Protein AF-A0A7W8E6P4-F1 (afdb_monomer_lite)

Organism: NCBI:txid474949

Structure (mmCIF, N/CA/C/O backbone):
data_AF-A0A7W8E6P4-F1
#
_entry.id   AF-A0A7W8E6P4-F1
#
loop_
_atom_site.group_PDB
_atom_site.id
_atom_site.type_symbol
_atom_site.label_atom_id
_atom_site.label_alt_id
_atom_site.label_comp_id
_atom_site.label_asym_id
_atom_site.label_entity_id
_atom_site.label_seq_id
_atom_site.pdbx_PDB_ins_code
_atom_site.Cartn_x
_atom_site.Cartn_y
_atom_site.Cartn_z
_atom_site.occupancy
_atom_site.B_iso_or_equiv
_atom_site.auth_seq_id
_atom_site.auth_comp_id
_atom_site.auth_asym_id
_atom_site.auth_atom_id
_atom_site.pdbx_PDB_model_num
ATOM 1 N N . MET A 1 1 ? -47.957 27.175 15.021 1.00 49.12 1 MET A N 1
ATOM 2 C CA . MET A 1 1 ? -47.764 25.938 15.808 1.00 49.12 1 MET A CA 1
ATOM 3 C C . MET A 1 1 ? -47.098 24.912 14.896 1.00 49.12 1 MET A C 1
ATOM 5 O O . MET A 1 1 ? -47.747 24.508 13.940 1.00 49.12 1 MET A O 1
ATOM 9 N N . PRO A 1 2 ? -45.803 24.593 15.074 1.00 47.12 2 PRO A N 1
ATOM 10 C CA . PRO A 1 2 ? -45.093 23.654 14.205 1.00 47.12 2 PRO A CA 1
ATOM 11 C C . PRO A 1 2 ? -45.354 22.196 14.622 1.00 47.12 2 PRO A C 1
ATOM 13 O O . PRO A 1 2 ? -45.524 21.900 15.803 1.00 47.12 2 PRO A O 1
ATOM 16 N N . ILE A 1 3 ? -45.417 21.304 13.632 1.00 60.56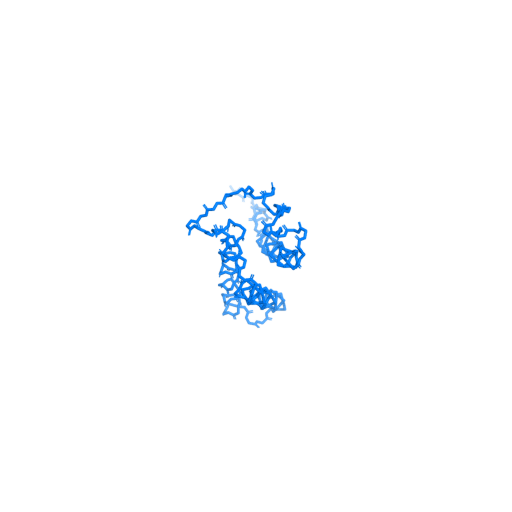 3 ILE A N 1
ATOM 17 C CA . ILE A 1 3 ? -45.783 19.888 13.772 1.00 60.56 3 ILE A CA 1
ATOM 18 C C . ILE A 1 3 ? -44.591 19.101 14.357 1.00 60.56 3 ILE A C 1
ATOM 20 O O . ILE A 1 3 ? -43.498 19.148 13.786 1.00 60.56 3 ILE A O 1
ATOM 24 N N . PRO A 1 4 ? -44.763 18.355 15.463 1.00 51.75 4 PRO A N 1
ATOM 25 C CA . PRO A 1 4 ? -43.708 17.533 16.041 1.00 51.75 4 PRO A CA 1
ATOM 26 C C . PRO A 1 4 ? -43.586 16.226 15.245 1.00 51.75 4 PRO A C 1
ATOM 28 O O . PRO A 1 4 ? -44.339 15.284 15.465 1.00 51.75 4 PRO A O 1
ATOM 31 N N . GLY A 1 5 ? -42.661 16.168 14.286 1.00 56.88 5 GLY A N 1
ATOM 32 C CA . GLY A 1 5 ? -42.442 14.927 13.526 1.00 56.88 5 GLY A CA 1
ATOM 33 C C . GLY A 1 5 ? -41.340 14.932 12.468 1.00 56.88 5 GLY A C 1
ATOM 34 O O . GLY A 1 5 ? -41.164 13.928 11.789 1.00 56.88 5 GLY A O 1
ATOM 35 N N . GLN A 1 6 ? -40.582 16.020 12.309 1.00 49.50 6 GLN A N 1
ATOM 36 C CA . GLN A 1 6 ? -39.695 16.207 11.152 1.00 49.50 6 GLN A CA 1
ATOM 37 C C . GLN A 1 6 ? -38.193 16.040 11.464 1.00 49.50 6 GL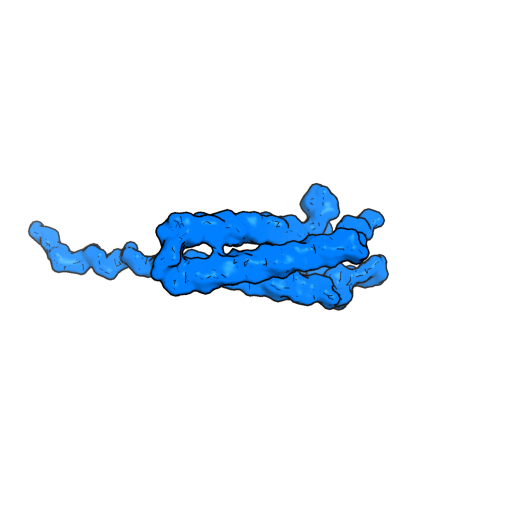N A C 1
ATOM 39 O O . GLN A 1 6 ? -37.354 16.615 10.780 1.00 49.50 6 GLN A O 1
ATOM 44 N N . TRP A 1 7 ? -37.842 15.256 12.490 1.00 51.28 7 TRP A N 1
ATOM 45 C CA . TRP A 1 7 ? -36.444 15.032 12.908 1.00 51.28 7 TRP A CA 1
ATOM 46 C C . TRP A 1 7 ? -35.871 13.657 12.524 1.00 51.28 7 TRP A C 1
ATOM 48 O O . TRP A 1 7 ? -34.762 13.330 12.932 1.00 51.28 7 TRP A O 1
ATOM 58 N N . SER A 1 8 ? -36.592 12.829 11.763 1.00 52.78 8 SER A N 1
ATOM 59 C CA . SER A 1 8 ? -36.205 11.428 11.513 1.00 52.78 8 SER A CA 1
ATOM 60 C C . SER A 1 8 ? -35.571 11.149 10.148 1.00 52.78 8 SER A C 1
ATOM 62 O O . SER A 1 8 ? -35.298 9.994 9.833 1.00 52.78 8 SER A O 1
ATOM 64 N N . ILE A 1 9 ? -35.309 12.164 9.324 1.00 52.97 9 ILE A N 1
ATOM 65 C CA . ILE A 1 9 ? -34.772 11.960 7.974 1.00 52.97 9 ILE A CA 1
ATOM 66 C C . ILE A 1 9 ? -33.425 12.682 7.889 1.00 52.97 9 ILE A C 1
ATOM 68 O O . ILE A 1 9 ? -33.390 13.900 8.002 1.00 52.97 9 ILE A O 1
ATOM 72 N N . LEU A 1 10 ? -32.347 11.915 7.671 1.00 50.28 10 LEU A N 1
ATOM 73 C CA . LEU A 1 10 ? -30.944 12.331 7.439 1.00 50.28 10 LEU A CA 1
ATOM 74 C C . LEU A 1 10 ? -29.981 12.349 8.643 1.00 50.28 10 LEU A C 1
ATOM 76 O O . LEU A 1 10 ? -29.114 13.216 8.724 1.00 50.28 10 LEU A O 1
ATOM 80 N N . GLN A 1 11 ? -30.026 11.347 9.528 1.00 47.16 11 GLN A N 1
ATOM 81 C CA . GLN A 1 11 ? -28.852 11.020 10.367 1.00 47.16 11 GLN A CA 1
ATOM 82 C C . GLN A 1 11 ? -28.179 9.676 10.061 1.00 47.16 11 GLN A C 1
ATOM 84 O O . GLN A 1 11 ? -27.110 9.395 10.604 1.00 47.16 11 GLN A O 1
ATOM 89 N N . ASP A 1 12 ? -28.689 8.896 9.112 1.00 44.19 12 ASP A N 1
ATOM 90 C CA . ASP A 1 12 ? -28.072 7.624 8.747 1.00 44.19 12 ASP A CA 1
ATOM 91 C C . ASP A 1 12 ? -27.290 7.726 7.442 1.00 44.19 12 ASP A C 1
ATOM 93 O O . ASP A 1 12 ? -27.836 7.506 6.373 1.00 44.19 12 ASP A O 1
ATOM 97 N N . THR A 1 13 ? -25.984 7.989 7.539 1.00 45.00 13 THR A N 1
ATOM 98 C CA . THR A 1 13 ? -25.003 7.180 6.784 1.00 45.00 13 THR A CA 1
ATOM 99 C C . THR A 1 13 ? -23.591 7.268 7.391 1.00 45.00 13 THR A C 1
ATOM 101 O O . THR A 1 13 ? -22.650 7.744 6.754 1.00 45.00 13 THR A O 1
ATOM 104 N N . PRO A 1 14 ? -23.352 6.759 8.613 1.00 49.22 14 PRO A N 1
ATOM 105 C CA . PRO A 1 14 ? -21.989 6.432 9.040 1.00 49.22 14 PRO A CA 1
ATOM 106 C C . PRO A 1 14 ? -21.421 5.194 8.312 1.00 49.22 14 PRO A C 1
ATOM 108 O O . PRO A 1 14 ? -20.223 4.938 8.378 1.00 49.22 14 PRO A O 1
ATOM 111 N N . THR A 1 15 ? -22.245 4.428 7.590 1.00 50.47 15 THR A N 1
ATOM 112 C CA . THR A 1 15 ? -21.877 3.162 6.925 1.00 50.47 15 THR A CA 1
ATOM 113 C C . THR A 1 15 ? -21.107 3.325 5.612 1.00 50.47 15 THR A C 1
ATOM 115 O O . THR A 1 15 ? -20.365 2.421 5.225 1.00 50.47 15 THR A O 1
ATOM 118 N N . GLN A 1 16 ? -21.215 4.470 4.932 1.00 49.47 16 GLN A N 1
ATOM 119 C CA . GLN A 1 16 ? -20.629 4.641 3.597 1.00 49.47 16 GLN A CA 1
ATOM 120 C C . GLN A 1 16 ? -19.092 4.765 3.630 1.00 49.47 16 GLN A C 1
ATOM 122 O O . GLN A 1 16 ? -18.407 4.243 2.751 1.00 49.47 16 GLN A O 1
ATOM 127 N N . LYS A 1 17 ? -18.531 5.370 4.689 1.00 54.12 17 LYS A N 1
ATOM 128 C CA . LYS A 1 17 ? -17.076 5.574 4.836 1.00 54.12 17 LYS A CA 1
ATOM 129 C C . LYS A 1 17 ? -16.302 4.266 5.047 1.00 54.12 17 LYS A C 1
ATOM 131 O O . LYS A 1 17 ? -15.184 4.131 4.560 1.00 54.12 17 LYS A O 1
ATOM 136 N N . PHE A 1 18 ? -16.907 3.287 5.723 1.00 60.06 18 PHE A N 1
ATOM 137 C CA . PHE A 1 18 ? -16.249 2.013 6.040 1.00 60.06 18 PHE A CA 1
ATOM 138 C C . PHE A 1 18 ? -16.131 1.077 4.834 1.00 60.06 18 PHE A C 1
ATOM 140 O O . PHE A 1 18 ? -15.161 0.330 4.725 1.00 60.06 18 PHE A O 1
ATOM 147 N N . THR A 1 19 ? -17.087 1.128 3.906 1.00 69.69 19 THR A N 1
ATOM 148 C CA . THR A 1 19 ? -17.061 0.268 2.714 1.00 69.69 19 THR A CA 1
ATOM 149 C C . THR A 1 19 ? -15.962 0.705 1.748 1.00 69.69 19 THR A C 1
ATOM 151 O O . THR A 1 19 ? -15.188 -0.131 1.292 1.00 69.69 19 THR A O 1
ATOM 154 N N . GLY A 1 20 ? -15.815 2.016 1.516 1.00 74.88 20 GLY A N 1
ATOM 155 C CA . GLY A 1 20 ? -14.744 2.549 0.666 1.00 74.88 20 GLY A CA 1
ATOM 156 C C . GLY A 1 20 ? -13.347 2.193 1.182 1.00 74.88 20 GLY A C 1
ATOM 157 O O . GLY A 1 20 ? -12.492 1.771 0.410 1.00 74.88 20 GLY A O 1
ATOM 158 N N . PHE A 1 21 ? -13.143 2.263 2.498 1.00 77.00 21 PHE A N 1
ATOM 159 C CA . PHE A 1 21 ? -11.884 1.888 3.139 1.00 77.00 21 PHE A CA 1
ATOM 160 C C . PHE A 1 21 ? -11.485 0.430 2.869 1.00 77.00 21 PHE A C 1
ATOM 162 O O . PHE A 1 21 ? -10.365 0.145 2.450 1.00 77.00 21 PHE A O 1
ATOM 169 N N . ARG A 1 22 ? -12.432 -0.497 3.046 1.00 80.75 22 ARG A N 1
ATOM 170 C CA . ARG A 1 22 ? -12.209 -1.927 2.798 1.00 80.75 22 ARG A CA 1
ATOM 171 C C . ARG A 1 22 ? -11.950 -2.222 1.325 1.00 80.75 22 ARG A C 1
ATOM 173 O O . ARG A 1 22 ? -11.114 -3.069 1.026 1.00 80.75 22 ARG A O 1
ATOM 180 N N . CYS A 1 23 ? -12.614 -1.506 0.418 1.00 83.69 23 CYS A N 1
ATOM 181 C CA . CYS A 1 23 ? -12.352 -1.620 -1.015 1.00 83.69 23 CYS A CA 1
ATOM 182 C C . CYS A 1 23 ? -10.926 -1.184 -1.371 1.00 83.69 23 CYS A C 1
ATOM 184 O O . CYS A 1 23 ? -10.272 -1.880 -2.140 1.00 83.69 23 CYS A O 1
ATOM 186 N N . ILE A 1 24 ? -10.423 -0.084 -0.794 1.00 84.38 24 ILE A N 1
ATOM 187 C CA . ILE A 1 24 ? -9.044 0.378 -1.033 1.00 84.38 24 ILE A CA 1
ATOM 188 C C . ILE A 1 24 ? -8.040 -0.659 -0.517 1.00 84.38 24 ILE A C 1
ATOM 190 O O . ILE A 1 24 ? -7.131 -1.030 -1.254 1.00 84.38 24 ILE A O 1
ATOM 194 N N . ILE A 1 25 ? -8.239 -1.190 0.697 1.00 84.81 25 ILE A N 1
ATOM 195 C CA . ILE A 1 25 ? -7.388 -2.262 1.243 1.00 84.81 25 ILE A CA 1
ATOM 196 C C . ILE A 1 25 ? -7.407 -3.491 0.331 1.00 84.81 25 ILE A C 1
ATOM 198 O O . ILE A 1 25 ? -6.354 -4.002 -0.040 1.00 84.81 25 ILE A O 1
ATOM 202 N N . GLY A 1 26 ? -8.594 -3.958 -0.060 1.00 86.38 26 GLY A N 1
ATOM 203 C CA . GLY A 1 26 ? -8.734 -5.111 -0.947 1.00 86.38 26 GLY A CA 1
ATOM 204 C C . GLY A 1 26 ? -8.048 -4.890 -2.294 1.00 86.38 26 GLY A C 1
ATOM 205 O O . GLY A 1 26 ? -7.326 -5.762 -2.769 1.00 86.38 26 GLY A O 1
ATOM 206 N N . PHE A 1 27 ? -8.204 -3.703 -2.879 1.00 87.00 27 PHE A N 1
ATOM 207 C CA . PHE A 1 27 ? -7.537 -3.332 -4.121 1.00 87.00 27 PHE A CA 1
ATOM 208 C C . PHE A 1 27 ? -6.010 -3.314 -3.971 1.00 87.00 27 PHE A C 1
ATOM 210 O O . PHE A 1 27 ? -5.316 -3.867 -4.823 1.00 87.00 27 PHE A O 1
ATOM 217 N N . ASN A 1 28 ? -5.480 -2.761 -2.875 1.00 87.06 28 ASN A N 1
ATOM 218 C CA . ASN A 1 28 ? -4.046 -2.782 -2.577 1.00 87.06 28 ASN A CA 1
ATOM 219 C C . ASN A 1 28 ? -3.520 -4.213 -2.435 1.00 87.06 28 ASN A C 1
ATOM 221 O O . ASN A 1 28 ? -2.508 -4.549 -3.044 1.00 87.06 28 ASN A O 1
ATOM 225 N N . LEU A 1 29 ? -4.228 -5.077 -1.702 1.00 86.69 29 LEU A N 1
ATOM 226 C CA . LEU A 1 29 ? -3.852 -6.483 -1.542 1.00 86.69 29 LEU A CA 1
ATOM 227 C C . LEU A 1 29 ? -3.838 -7.225 -2.879 1.00 86.69 29 LEU A C 1
ATOM 229 O O . LEU A 1 29 ? -2.888 -7.951 -3.162 1.00 86.69 29 LEU A O 1
ATOM 233 N N . VAL A 1 30 ? -4.850 -7.014 -3.723 1.00 87.75 30 VAL A N 1
ATOM 234 C CA . VAL A 1 30 ? -4.895 -7.599 -5.068 1.00 87.75 30 VAL A CA 1
ATOM 235 C C . VAL A 1 30 ? -3.746 -7.073 -5.922 1.00 87.75 30 VAL A C 1
ATOM 237 O O . VAL A 1 30 ? -3.082 -7.870 -6.573 1.00 87.75 30 VAL A O 1
ATOM 240 N N . ARG A 1 31 ? -3.446 -5.768 -5.901 1.00 81.38 31 ARG A N 1
ATOM 241 C CA . ARG A 1 31 ? -2.291 -5.221 -6.634 1.00 81.38 31 ARG A CA 1
ATOM 242 C C . ARG A 1 31 ? -0.973 -5.805 -6.153 1.00 81.38 31 ARG A C 1
ATOM 244 O O . ARG A 1 31 ? -0.152 -6.171 -6.984 1.00 81.38 31 ARG A O 1
ATOM 251 N N . ILE A 1 32 ? -0.778 -5.912 -4.840 1.00 83.94 32 ILE A N 1
ATOM 252 C CA . ILE A 1 32 ? 0.423 -6.521 -4.267 1.00 83.94 32 ILE A CA 1
ATOM 253 C C . ILE A 1 32 ? 0.511 -7.976 -4.716 1.00 83.94 32 ILE A C 1
ATOM 255 O O . ILE A 1 32 ? 1.549 -8.369 -5.232 1.00 83.94 32 ILE A O 1
ATOM 259 N N . ALA A 1 33 ? -0.565 -8.758 -4.616 1.00 84.62 33 ALA A N 1
ATOM 260 C CA . ALA A 1 33 ? -0.590 -10.144 -5.083 1.00 84.62 33 ALA A CA 1
ATOM 261 C C . ALA A 1 33 ? -0.283 -10.255 -6.585 1.00 84.62 33 ALA A C 1
ATOM 263 O O . ALA A 1 33 ? 0.522 -11.087 -6.993 1.00 84.62 33 ALA A O 1
ATOM 264 N N . LEU A 1 34 ? -0.870 -9.378 -7.402 1.00 81.06 34 LEU A N 1
ATOM 265 C CA . LEU A 1 34 ? -0.620 -9.325 -8.838 1.00 81.06 34 LEU A CA 1
ATOM 266 C C . LEU A 1 34 ? 0.809 -8.894 -9.164 1.00 81.06 34 LEU A C 1
ATOM 268 O O . LEU A 1 34 ? 1.344 -9.384 -10.152 1.00 81.06 34 LEU A O 1
ATOM 272 N N . SER A 1 35 ? 1.453 -8.062 -8.338 1.00 75.50 35 SER A N 1
ATOM 273 C CA . SER A 1 35 ? 2.852 -7.679 -8.557 1.00 75.50 35 SER A CA 1
ATOM 274 C C . SER A 1 35 ? 3.755 -8.910 -8.650 1.00 75.50 35 SER A C 1
ATOM 276 O O . SER A 1 35 ? 4.616 -8.951 -9.519 1.00 75.50 35 SER A O 1
ATOM 278 N N . TRP A 1 36 ? 3.495 -9.967 -7.863 1.00 75.75 36 TRP A N 1
ATOM 279 C CA . TRP A 1 36 ? 4.255 -11.227 -7.897 1.00 75.75 36 TRP A CA 1
ATOM 280 C C . TRP A 1 36 ? 4.187 -11.965 -9.237 1.00 75.75 36 TRP A C 1
ATOM 282 O O . TRP A 1 36 ? 5.025 -12.825 -9.50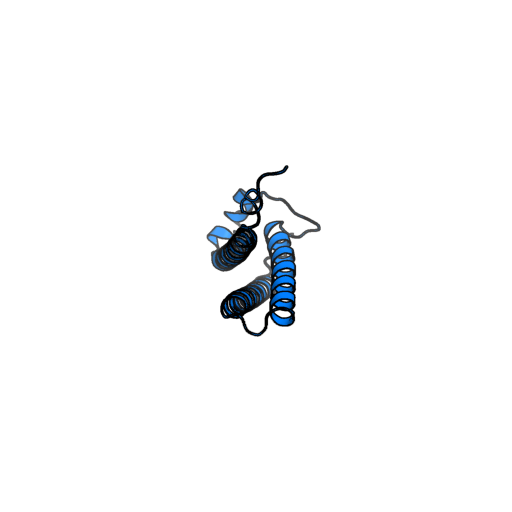6 1.00 75.75 36 TRP A O 1
ATOM 292 N N . SER A 1 37 ? 3.227 -11.623 -10.095 1.00 79.75 37 SER A N 1
ATOM 293 C CA . SER A 1 37 ? 3.123 -12.171 -11.439 1.00 79.75 37 SER A CA 1
ATOM 294 C C . SER A 1 37 ? 3.962 -11.365 -12.429 1.00 79.75 37 SER A C 1
ATOM 296 O O . SER A 1 37 ? 3.698 -10.189 -12.686 1.00 79.75 37 SER A O 1
ATOM 298 N N . ALA A 1 38 ? 4.911 -12.040 -13.084 1.00 68.56 38 ALA A N 1
ATOM 299 C CA . ALA A 1 38 ? 5.715 -11.465 -14.167 1.00 68.56 38 ALA A CA 1
ATOM 300 C C . ALA A 1 38 ? 4.866 -10.953 -15.348 1.00 68.56 38 ALA A C 1
ATOM 302 O O . ALA A 1 38 ? 5.296 -10.075 -16.089 1.00 68.56 38 ALA A O 1
ATOM 303 N N . TRP A 1 39 ? 3.651 -11.481 -15.527 1.00 73.69 39 TRP A N 1
ATOM 304 C CA . TRP A 1 39 ? 2.720 -11.010 -16.556 1.00 73.69 39 TRP A CA 1
ATOM 305 C C . TRP A 1 39 ? 2.123 -9.632 -16.227 1.00 73.69 39 TRP A C 1
ATOM 307 O O . TRP A 1 39 ? 1.832 -8.844 -17.125 1.00 73.69 39 TRP A O 1
ATOM 317 N N . PHE A 1 40 ? 1.939 -9.330 -14.941 1.00 72.56 40 PHE A N 1
ATOM 318 C CA . PHE A 1 40 ? 1.297 -8.094 -14.508 1.00 72.56 40 PHE A CA 1
ATOM 319 C C . PHE A 1 40 ? 2.289 -6.938 -14.388 1.00 72.56 40 PHE A C 1
ATOM 321 O O . PHE A 1 40 ? 2.009 -5.845 -14.873 1.00 72.56 40 PHE A O 1
ATOM 328 N N . GLU A 1 41 ? 3.443 -7.183 -13.768 1.00 66.38 41 GLU A N 1
ATOM 329 C CA . GLU A 1 41 ? 4.467 -6.158 -13.531 1.00 66.38 41 GLU A CA 1
ATOM 330 C C . GLU A 1 41 ? 5.352 -5.899 -14.756 1.00 66.38 41 GLU A C 1
ATOM 332 O O . GLU A 1 41 ? 5.974 -4.845 -14.860 1.00 66.38 41 GLU A O 1
ATOM 337 N N . GLY A 1 42 ? 5.363 -6.841 -15.702 1.00 62.91 42 GLY A N 1
ATOM 338 C CA . GLY A 1 42 ? 6.283 -6.812 -16.826 1.00 62.91 42 GLY A CA 1
ATOM 339 C C . GLY A 1 42 ? 7.684 -7.243 -16.410 1.00 62.91 42 GLY A C 1
ATOM 340 O O . GLY A 1 42 ? 7.980 -7.544 -15.253 1.00 62.91 42 GLY A O 1
ATOM 341 N N . ASN A 1 43 ? 8.563 -7.327 -17.389 1.00 64.62 43 ASN A N 1
ATOM 342 C CA . ASN A 1 43 ? 9.970 -7.647 -17.217 1.00 64.62 43 ASN A CA 1
ATOM 343 C C . ASN A 1 43 ? 10.801 -6.755 -18.147 1.00 64.62 43 ASN A C 1
ATOM 345 O O . ASN A 1 43 ? 10.255 -6.038 -18.981 1.00 64.62 43 ASN A O 1
ATOM 349 N N . ALA A 1 44 ? 12.131 -6.810 -18.035 1.00 58.56 44 ALA A N 1
ATOM 350 C CA . ALA A 1 44 ? 13.035 -5.963 -18.824 1.00 58.56 44 ALA A CA 1
ATOM 351 C C . ALA A 1 44 ? 12.814 -6.045 -20.352 1.00 58.56 44 ALA A C 1
ATOM 353 O O . ALA A 1 44 ? 13.217 -5.151 -21.086 1.00 58.56 44 ALA A O 1
ATOM 354 N N . THR A 1 45 ? 12.173 -7.111 -20.840 1.00 57.94 45 THR A N 1
ATOM 355 C CA . THR A 1 45 ? 11.898 -7.348 -22.263 1.00 57.94 45 THR A CA 1
ATOM 356 C C . THR A 1 45 ? 10.424 -7.222 -22.660 1.00 57.94 45 THR A C 1
ATOM 358 O O . THR A 1 45 ? 10.141 -7.185 -23.859 1.00 57.94 45 THR A O 1
ATOM 361 N N . ARG A 1 46 ? 9.471 -7.155 -21.716 1.00 63.94 46 ARG A N 1
ATOM 362 C CA . ARG A 1 46 ? 8.040 -6.971 -22.013 1.00 63.94 46 ARG A CA 1
ATOM 363 C C . ARG A 1 46 ? 7.354 -6.053 -21.009 1.00 63.94 46 ARG A C 1
ATOM 365 O O . ARG A 1 46 ? 7.416 -6.261 -19.802 1.00 63.94 46 ARG A O 1
ATOM 372 N N . VAL A 1 47 ? 6.612 -5.100 -21.562 1.00 66.94 47 VAL A N 1
ATOM 373 C CA . VAL A 1 47 ? 5.728 -4.182 -20.837 1.00 66.94 47 VAL A CA 1
ATOM 374 C C . VAL A 1 47 ? 4.635 -4.975 -20.112 1.00 66.94 47 VAL A C 1
ATOM 376 O O . VAL A 1 47 ? 4.038 -5.886 -20.694 1.00 66.94 47 VAL A O 1
ATOM 379 N N . GLY A 1 48 ? 4.408 -4.664 -18.836 1.00 71.56 48 GLY A N 1
ATOM 380 C CA . GLY A 1 48 ? 3.444 -5.371 -17.993 1.00 71.56 48 GLY A CA 1
ATOM 381 C C . GLY A 1 48 ? 2.009 -4.896 -18.201 1.00 71.56 48 GLY A C 1
ATOM 382 O O . GLY A 1 48 ? 1.761 -3.779 -18.655 1.00 71.56 48 GLY A O 1
ATOM 383 N N . ALA A 1 49 ? 1.027 -5.710 -17.802 1.00 73.69 49 ALA A N 1
ATOM 384 C CA . ALA A 1 49 ? -0.380 -5.291 -17.809 1.00 73.69 49 ALA A CA 1
ATOM 385 C C . ALA A 1 49 ? -0.634 -4.026 -16.957 1.00 73.69 49 ALA A C 1
ATOM 387 O O . ALA A 1 49 ? -1.541 -3.248 -17.259 1.00 73.69 49 ALA A O 1
ATOM 388 N N . VAL A 1 50 ? 0.175 -3.790 -15.916 1.00 71.06 50 VAL A N 1
ATOM 389 C CA . VAL A 1 50 ? 0.077 -2.587 -15.078 1.00 71.06 50 VAL A CA 1
ATOM 390 C C . VAL A 1 50 ? 0.437 -1.311 -15.841 1.00 71.06 50 VAL A C 1
ATOM 392 O O . VAL A 1 50 ? -0.233 -0.295 -15.656 1.00 71.06 50 VAL A O 1
ATOM 395 N N . ASP 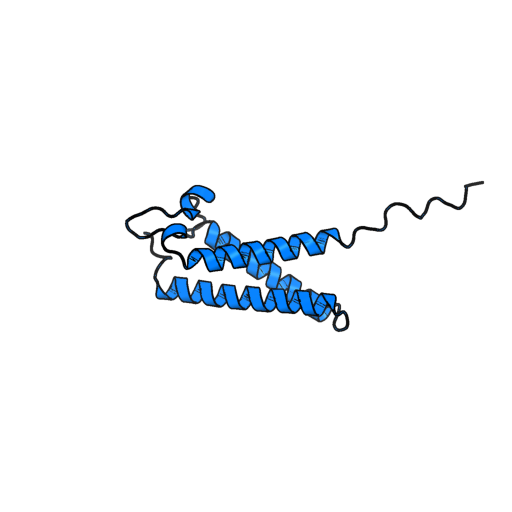A 1 51 ? 1.412 -1.376 -16.748 1.00 66.88 51 ASP A N 1
ATOM 396 C CA . ASP A 1 51 ? 1.828 -0.238 -17.574 1.00 66.88 51 ASP A CA 1
ATOM 397 C C . ASP A 1 51 ? 0.743 0.128 -18.596 1.00 66.88 51 ASP A C 1
ATOM 399 O O . ASP A 1 51 ? 0.572 1.295 -18.940 1.00 66.88 51 ASP A O 1
ATOM 403 N N . HIS A 1 52 ? -0.053 -0.850 -19.041 1.00 72.44 52 HIS A N 1
ATOM 404 C CA . HIS A 1 52 ? -1.224 -0.596 -19.883 1.00 72.44 52 HIS A CA 1
ATOM 405 C C . HIS A 1 52 ? -2.387 0.042 -19.109 1.00 72.44 52 HIS A C 1
ATOM 407 O O . HIS A 1 52 ? -3.135 0.833 -19.679 1.00 72.44 52 HIS A O 1
ATOM 413 N N . LEU A 1 53 ? -2.546 -0.285 -17.822 1.00 70.00 53 LEU A N 1
ATOM 414 C CA . LEU A 1 53 ? -3.640 0.215 -16.979 1.00 70.00 53 LEU A CA 1
ATOM 415 C C . LEU A 1 53 ? -3.371 1.606 -16.393 1.00 70.00 53 LEU A C 1
ATOM 417 O O . LEU A 1 53 ? -4.294 2.406 -16.277 1.00 70.00 53 LEU A O 1
ATOM 421 N N . PHE A 1 54 ? -2.129 1.886 -15.996 1.00 66.38 54 PHE A N 1
ATOM 422 C CA . PHE A 1 54 ? -1.739 3.157 -15.372 1.00 66.38 54 PHE A CA 1
ATOM 423 C C . PHE A 1 54 ? -0.998 4.090 -16.338 1.00 66.38 54 PHE A C 1
ATOM 425 O O . PHE A 1 54 ? -0.721 5.240 -15.992 1.00 66.38 54 PHE A O 1
ATOM 432 N N . GLY A 1 55 ? -0.714 3.618 -17.555 1.00 61.84 55 GLY A N 1
ATOM 433 C CA . GLY A 1 55 ? 0.171 4.287 -18.499 1.00 61.84 55 GLY A CA 1
ATOM 434 C C . GLY A 1 55 ? 1.625 4.263 -18.023 1.00 61.84 55 GLY A C 1
ATOM 435 O O . GLY A 1 55 ? 1.935 3.900 -16.888 1.00 61.84 55 GLY A O 1
ATOM 436 N N . SER A 1 56 ? 2.540 4.753 -18.859 1.00 65.31 56 SER A N 1
ATOM 437 C CA . SER A 1 56 ? 3.940 5.008 -18.488 1.00 65.31 56 SER A CA 1
ATOM 438 C C . SER A 1 56 ? 4.093 6.232 -17.565 1.00 65.31 56 SER A C 1
ATOM 440 O O . SER A 1 56 ? 5.066 6.982 -17.661 1.00 65.31 56 SER A O 1
ATOM 442 N N . PHE A 1 57 ? 3.104 6.490 -16.704 1.00 68.38 57 PHE A N 1
ATOM 443 C CA . PHE A 1 57 ? 3.059 7.661 -15.843 1.00 68.38 57 PHE A CA 1
ATOM 444 C C . PH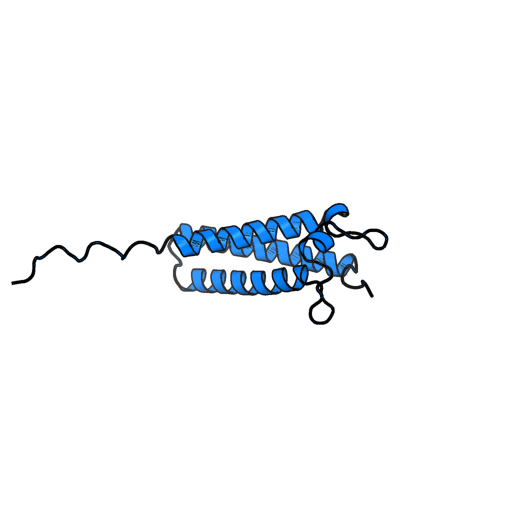E A 1 57 ? 4.048 7.478 -14.690 1.00 68.38 57 PHE A C 1
ATOM 446 O O . PHE A 1 57 ? 3.905 6.590 -13.843 1.00 68.38 57 PHE A O 1
ATOM 453 N N . ARG A 1 58 ? 5.080 8.323 -14.672 1.00 70.56 58 ARG A N 1
ATOM 454 C CA . ARG A 1 58 ? 6.128 8.327 -13.649 1.00 70.56 58 ARG A CA 1
ATOM 455 C C . ARG A 1 58 ? 6.089 9.647 -12.893 1.00 70.56 58 ARG A C 1
ATOM 457 O O . ARG A 1 58 ? 6.012 10.711 -13.502 1.00 70.56 58 ARG A O 1
ATOM 464 N N . LEU A 1 59 ? 6.156 9.580 -11.569 1.00 70.81 59 LEU A N 1
ATOM 465 C CA . LEU A 1 59 ? 6.132 10.739 -10.684 1.00 70.81 59 LEU A CA 1
ATOM 466 C C . LEU A 1 59 ? 7.419 10.717 -9.853 1.00 70.81 59 LEU A C 1
ATOM 468 O O . LEU A 1 59 ? 7.617 9.830 -9.027 1.00 70.81 59 LEU A O 1
ATOM 472 N N . GLY A 1 60 ? 8.342 11.640 -10.145 1.00 66.06 60 GLY A N 1
ATOM 473 C CA . GLY A 1 60 ? 9.654 11.694 -9.485 1.00 66.06 60 GLY A CA 1
ATOM 474 C C . GLY A 1 60 ? 10.553 10.474 -9.740 1.00 66.06 60 GLY A C 1
ATOM 475 O O . GLY A 1 60 ? 11.342 10.120 -8.875 1.00 66.06 60 GLY A O 1
ATOM 476 N N . GLY A 1 61 ? 10.405 9.801 -10.889 1.00 69.75 61 GLY A N 1
ATOM 477 C CA . GLY A 1 61 ? 11.161 8.587 -11.242 1.00 69.75 61 GLY A CA 1
ATOM 478 C C . GLY A 1 61 ? 10.493 7.274 -10.820 1.00 69.75 61 GLY A C 1
ATOM 479 O O . GLY A 1 61 ? 10.809 6.228 -11.375 1.00 69.75 61 GLY A O 1
ATOM 480 N N . PHE A 1 62 ? 9.499 7.326 -9.932 1.00 68.38 62 PHE A N 1
ATOM 481 C CA . PHE A 1 62 ? 8.732 6.158 -9.500 1.00 68.38 62 PHE A CA 1
ATOM 482 C C . PHE A 1 62 ? 7.491 5.959 -10.374 1.00 68.38 62 PHE A C 1
ATOM 484 O O . PHE A 1 62 ? 6.840 6.929 -10.773 1.00 68.38 62 PHE A O 1
ATOM 491 N N . ARG A 1 63 ? 7.128 4.704 -10.663 1.00 74.75 63 ARG A N 1
ATOM 492 C CA . ARG A 1 63 ? 5.870 4.404 -11.361 1.00 74.75 63 ARG A CA 1
ATOM 493 C C . ARG A 1 63 ? 4.664 4.809 -10.499 1.00 74.75 63 ARG A C 1
ATOM 495 O O . ARG A 1 63 ? 4.677 4.649 -9.275 1.00 74.75 63 ARG A O 1
ATOM 502 N N . ALA A 1 64 ? 3.603 5.310 -11.133 1.00 77.44 64 ALA A N 1
ATOM 503 C CA . ALA A 1 64 ? 2.404 5.786 -10.437 1.00 77.44 64 ALA A CA 1
ATOM 504 C C . ALA A 1 64 ? 1.701 4.704 -9.590 1.00 77.44 64 ALA A C 1
ATOM 506 O O . ALA A 1 64 ? 1.068 5.035 -8.587 1.00 77.44 64 ALA A O 1
ATOM 507 N N . ASP A 1 65 ? 1.830 3.418 -9.939 1.00 74.62 65 ASP A N 1
ATOM 508 C CA . ASP A 1 65 ? 1.323 2.305 -9.128 1.00 74.62 65 ASP A CA 1
ATOM 509 C C . ASP A 1 65 ? 2.003 2.221 -7.761 1.00 74.62 65 ASP A C 1
ATOM 511 O O . ASP A 1 65 ? 1.325 2.049 -6.746 1.00 74.62 65 ASP A O 1
ATOM 515 N N . VAL A 1 66 ? 3.323 2.405 -7.737 1.00 78.69 66 VAL A N 1
ATOM 516 C CA . VAL A 1 66 ? 4.129 2.381 -6.515 1.00 78.69 66 VAL A CA 1
ATOM 517 C C . VAL A 1 66 ? 3.791 3.591 -5.654 1.00 78.69 66 VAL A C 1
ATOM 519 O O . VAL A 1 66 ? 3.537 3.445 -4.461 1.00 78.69 66 VAL A O 1
ATOM 522 N N . VAL A 1 67 ? 3.706 4.779 -6.260 1.00 82.19 67 VAL A N 1
ATOM 523 C CA . VAL A 1 67 ? 3.337 6.014 -5.548 1.00 82.19 67 VAL A CA 1
ATOM 524 C C . VAL A 1 67 ? 1.940 5.895 -4.933 1.00 82.19 67 VAL A C 1
ATOM 526 O O . VAL A 1 67 ? 1.747 6.247 -3.769 1.00 82.19 67 VAL A O 1
ATOM 529 N N . TRP A 1 68 ? 0.974 5.346 -5.676 1.00 84.50 68 TRP A N 1
ATOM 530 C CA . TRP A 1 68 ? -0.367 5.073 -5.160 1.00 84.50 68 TRP A CA 1
ATOM 531 C C . TRP A 1 68 ? -0.337 4.126 -3.957 1.00 84.50 68 TRP A C 1
ATOM 533 O O . TRP A 1 68 ? -0.978 4.408 -2.944 1.00 84.50 68 TRP A O 1
ATOM 543 N N . LEU A 1 69 ? 0.404 3.016 -4.051 1.00 84.69 69 LEU A N 1
ATOM 544 C CA . LEU A 1 69 ? 0.535 2.049 -2.958 1.00 84.69 69 LEU A CA 1
ATOM 545 C C . LEU A 1 69 ? 1.126 2.705 -1.707 1.00 84.69 69 LEU A C 1
ATOM 547 O O . LEU A 1 69 ? 0.521 2.622 -0.647 1.00 84.69 69 LEU A O 1
ATOM 551 N N . VAL A 1 70 ? 2.225 3.452 -1.836 1.00 85.81 70 VAL A N 1
ATOM 552 C CA . VAL A 1 70 ? 2.854 4.151 -0.701 1.00 85.81 70 VAL A CA 1
ATOM 553 C C . VAL A 1 70 ? 1.877 5.118 -0.023 1.00 85.81 70 VAL A C 1
ATOM 555 O O . VAL A 1 70 ? 1.712 5.086 1.198 1.00 85.81 70 VAL A O 1
ATOM 558 N N . LEU A 1 71 ? 1.206 5.974 -0.800 1.00 87.38 71 LEU A N 1
ATOM 559 C CA . LEU A 1 71 ? 0.288 6.977 -0.253 1.00 87.38 71 LEU A CA 1
ATOM 560 C C . LEU A 1 71 ? -0.949 6.340 0.391 1.00 87.38 71 LEU A C 1
ATOM 562 O O . LEU A 1 71 ? -1.384 6.775 1.459 1.00 87.38 71 LEU A O 1
ATOM 566 N N . SER A 1 72 ? -1.510 5.307 -0.239 1.00 86.25 72 SER A N 1
ATOM 567 C CA . SER A 1 72 ? -2.684 4.611 0.291 1.00 86.25 72 SER A CA 1
ATOM 568 C C . SER A 1 72 ? -2.358 3.821 1.559 1.00 86.25 72 SER A C 1
ATOM 570 O O . SER A 1 72 ? -3.108 3.939 2.526 1.00 86.25 72 SER A O 1
ATOM 572 N N . THR A 1 73 ? -1.219 3.126 1.624 1.00 86.19 73 THR A N 1
ATOM 573 C CA . THR A 1 73 ? -0.771 2.428 2.839 1.00 86.19 73 THR A CA 1
ATOM 574 C C . THR A 1 73 ? -0.506 3.397 3.991 1.00 86.19 73 THR A C 1
ATOM 576 O O . THR A 1 73 ? -0.926 3.136 5.117 1.00 86.19 73 THR A O 1
ATOM 579 N N . LEU A 1 74 ? 0.103 4.564 3.740 1.00 87.12 74 LEU A N 1
ATOM 580 C CA . LEU A 1 74 ? 0.262 5.602 4.771 1.00 87.12 74 LEU A CA 1
ATOM 581 C C . LEU A 1 74 ? -1.091 6.080 5.317 1.00 87.12 74 LEU A C 1
ATOM 583 O O . LEU A 1 74 ? -1.275 6.184 6.532 1.00 87.12 74 LEU A O 1
ATOM 587 N N . ALA A 1 75 ? -2.056 6.337 4.431 1.00 86.12 75 ALA A N 1
ATOM 588 C CA . ALA A 1 75 ? -3.401 6.740 4.829 1.00 86.12 75 ALA A CA 1
ATOM 589 C C . ALA A 1 75 ? -4.125 5.638 5.627 1.00 86.12 75 ALA A C 1
ATOM 591 O O . ALA A 1 75 ? -4.785 5.934 6.626 1.00 86.12 75 ALA A O 1
ATOM 592 N N . ILE A 1 76 ? -3.977 4.370 5.227 1.00 85.88 76 ILE A N 1
ATOM 593 C CA . ILE A 1 76 ? -4.577 3.210 5.901 1.00 85.88 76 ILE A CA 1
ATOM 594 C C . ILE A 1 76 ? -3.944 2.976 7.274 1.00 85.88 76 ILE A C 1
ATOM 596 O O . ILE A 1 76 ? -4.673 2.766 8.245 1.00 85.88 76 ILE A O 1
ATOM 600 N N . ALA A 1 77 ? -2.620 3.074 7.389 1.00 84.62 77 ALA A N 1
ATOM 601 C CA . ALA A 1 77 ? -1.910 2.953 8.659 1.00 84.62 77 ALA A CA 1
ATOM 602 C C . ALA A 1 77 ? -2.350 4.040 9.654 1.00 84.62 77 ALA A C 1
ATOM 604 O O . ALA A 1 77 ? -2.654 3.739 10.811 1.00 84.62 77 ALA A O 1
ATOM 605 N N . LEU A 1 78 ? -2.471 5.292 9.195 1.00 85.19 78 LEU A N 1
ATOM 606 C CA . LEU A 1 78 ? -2.992 6.396 10.007 1.00 85.19 78 LEU A CA 1
ATOM 607 C C . LEU A 1 78 ? -4.449 6.157 10.429 1.00 85.19 78 LEU A C 1
ATOM 609 O O . LEU A 1 78 ? -4.790 6.344 11.599 1.00 85.19 78 LEU A O 1
ATOM 613 N N . ALA A 1 79 ? -5.308 5.703 9.514 1.00 82.50 79 ALA A N 1
ATOM 614 C CA . ALA A 1 79 ? -6.705 5.390 9.818 1.00 82.50 79 ALA A CA 1
ATOM 615 C C . ALA A 1 79 ? -6.841 4.240 10.834 1.00 82.50 79 ALA A C 1
ATOM 617 O O . ALA A 1 79 ? -7.669 4.315 11.750 1.00 82.50 79 ALA A O 1
ATOM 618 N N . GLY A 1 80 ? -6.005 3.206 10.717 1.00 78.81 80 GLY A N 1
ATOM 619 C CA . GLY A 1 80 ? -5.921 2.104 11.674 1.00 78.81 80 GLY A CA 1
ATOM 620 C C . GLY A 1 80 ? -5.481 2.577 13.057 1.00 78.81 80 GLY A C 1
ATOM 621 O O . GLY A 1 80 ? -6.127 2.253 14.055 1.00 78.81 80 GLY A O 1
ATOM 622 N N . LEU A 1 81 ? -4.446 3.421 13.120 1.00 83.06 81 LEU A N 1
ATOM 623 C CA . LEU A 1 81 ? -3.946 3.984 14.374 1.00 83.06 81 LEU A CA 1
ATOM 624 C C . LEU A 1 81 ? -5.008 4.843 15.077 1.00 83.06 81 LEU A C 1
ATOM 626 O O . LEU A 1 81 ? -5.264 4.665 16.268 1.00 83.06 81 LEU A O 1
ATOM 630 N N . LEU A 1 82 ? -5.693 5.719 14.337 1.00 80.69 82 LEU A N 1
ATOM 631 C CA . LEU A 1 82 ? -6.795 6.524 14.875 1.00 80.69 82 LEU A CA 1
ATOM 632 C C . LEU A 1 82 ? -7.960 5.654 15.368 1.00 80.69 82 LEU A C 1
ATOM 634 O O . LEU A 1 82 ? -8.567 5.960 16.397 1.00 80.69 82 LEU A O 1
ATOM 638 N N . SER A 1 83 ? -8.259 4.556 14.671 1.00 73.19 83 SER A N 1
ATOM 639 C CA . SER A 1 83 ? -9.314 3.614 15.067 1.00 73.19 83 SER A CA 1
ATOM 640 C C . SER A 1 83 ? -8.974 2.885 16.370 1.00 73.19 83 SER A C 1
ATOM 642 O O . SER A 1 83 ? -9.842 2.743 17.235 1.00 73.19 83 SER A O 1
ATOM 644 N N . LEU A 1 84 ? -7.706 2.499 16.554 1.00 75.62 84 LEU A N 1
ATOM 645 C CA . LEU A 1 84 ? -7.205 1.894 17.792 1.00 75.62 84 LEU A CA 1
ATOM 646 C C . LEU A 1 84 ? -7.267 2.862 18.981 1.00 75.62 84 LEU A C 1
ATOM 648 O O . LEU A 1 84 ? -7.646 2.454 20.079 1.00 75.62 84 LEU A O 1
ATOM 652 N N . LEU A 1 85 ? -6.940 4.140 18.759 1.00 77.62 85 LEU A N 1
ATOM 653 C CA . LEU A 1 85 ? -6.988 5.173 19.797 1.00 77.62 85 LEU A CA 1
ATOM 654 C C . LEU A 1 85 ? -8.426 5.536 20.197 1.00 77.62 85 LEU A C 1
ATOM 656 O O . LEU A 1 85 ? -8.692 5.794 21.369 1.00 77.62 85 LEU A O 1
ATOM 660 N N . LYS A 1 86 ? -9.363 5.557 19.240 1.00 69.00 86 LYS A N 1
ATOM 661 C CA . LYS A 1 86 ? -10.718 6.084 19.459 1.00 69.00 86 LYS A CA 1
ATOM 662 C C . LYS A 1 86 ? -11.731 5.037 19.927 1.00 69.00 86 LYS A C 1
ATOM 664 O O . LYS A 1 86 ? -12.655 5.385 20.657 1.00 69.00 86 LYS A O 1
ATOM 669 N N . VAL A 1 87 ? -11.611 3.773 19.509 1.00 63.88 87 VAL A N 1
ATOM 670 C CA . VAL A 1 87 ? -12.657 2.758 19.742 1.00 63.88 87 VAL A CA 1
ATOM 671 C C . VAL A 1 87 ? -12.045 1.401 20.099 1.00 63.88 87 VAL A C 1
ATOM 673 O O . VAL A 1 87 ? -12.109 0.434 19.343 1.00 63.88 87 VAL A O 1
ATOM 676 N N . ARG A 1 88 ? -11.484 1.294 21.307 1.00 61.81 88 ARG A N 1
ATOM 677 C CA . ARG A 1 88 ? -10.818 0.067 21.783 1.00 61.81 88 ARG A CA 1
ATOM 678 C C . ARG A 1 88 ? -11.767 -1.135 21.981 1.00 61.81 88 ARG A C 1
ATOM 680 O O . ARG A 1 88 ? -11.310 -2.279 21.995 1.00 61.81 88 ARG A O 1
ATOM 687 N N . ASN A 1 89 ? -13.080 -0.904 22.114 1.00 69.06 89 ASN A N 1
ATOM 688 C CA . ASN A 1 89 ? -14.038 -1.935 22.546 1.00 69.06 89 ASN A CA 1
ATOM 689 C C . ASN A 1 89 ? -15.080 -2.376 21.501 1.00 69.06 89 ASN A C 1
ATOM 691 O O . ASN A 1 89 ? -15.955 -3.175 21.816 1.00 69.06 89 ASN A O 1
ATOM 695 N N . SER A 1 90 ? -14.993 -1.903 20.254 1.00 78.00 90 SER A N 1
ATOM 696 C CA . SER A 1 90 ? -15.900 -2.351 19.188 1.00 78.00 90 SER A CA 1
ATOM 697 C C . SER A 1 90 ? -15.284 -3.499 18.390 1.00 78.00 90 SER A C 1
ATOM 699 O O . SER A 1 90 ? -14.158 -3.387 17.905 1.00 78.00 90 SER A O 1
ATOM 701 N N . GLN A 1 91 ? -16.034 -4.588 18.192 1.00 78.44 91 GLN A N 1
ATOM 702 C CA . GLN A 1 91 ? -15.609 -5.701 17.330 1.00 78.44 91 GLN A CA 1
ATOM 703 C C . GLN A 1 91 ? -15.283 -5.237 15.902 1.00 78.44 91 GLN A C 1
ATOM 705 O O . GLN A 1 91 ? -14.328 -5.722 15.303 1.00 78.44 91 GLN A O 1
ATOM 710 N N . LYS A 1 92 ? -16.020 -4.249 15.375 1.00 75.94 92 LYS A N 1
ATOM 711 C CA . LYS A 1 92 ? -15.782 -3.705 14.028 1.00 75.94 92 LYS A CA 1
ATOM 712 C C . LYS A 1 92 ? -14.426 -3.003 13.926 1.00 75.94 92 LYS A C 1
ATOM 714 O O . LYS A 1 92 ? -13.683 -3.265 12.989 1.00 75.94 92 LYS A O 1
ATOM 719 N N . ALA A 1 93 ? -14.069 -2.210 14.937 1.00 76.06 93 ALA A N 1
ATOM 720 C CA . ALA A 1 93 ? -12.777 -1.528 14.991 1.00 76.06 93 ALA A CA 1
ATOM 721 C C . ALA A 1 93 ? -11.600 -2.517 15.053 1.00 76.06 93 ALA A C 1
ATOM 723 O O . ALA A 1 93 ? -10.551 -2.256 14.475 1.00 76.06 93 ALA A O 1
ATOM 724 N N . ARG A 1 94 ? -11.781 -3.681 15.698 1.00 79.44 94 ARG A N 1
ATOM 725 C CA . ARG A 1 94 ? -10.767 -4.749 15.711 1.00 79.44 94 ARG A CA 1
ATOM 726 C C . ARG A 1 94 ? -10.572 -5.382 14.333 1.00 79.44 94 ARG A C 1
ATOM 728 O O . ARG A 1 94 ? -9.435 -5.619 13.947 1.00 79.44 94 ARG A O 1
ATOM 735 N N . ILE A 1 95 ? -11.658 -5.636 13.597 1.00 83.06 95 ILE A N 1
ATOM 736 C CA . ILE A 1 95 ? -11.588 -6.171 12.226 1.00 83.06 95 ILE A CA 1
ATOM 737 C C . ILE A 1 95 ? -10.883 -5.175 11.305 1.00 83.06 95 ILE A C 1
ATOM 739 O O . ILE A 1 95 ? -9.995 -5.563 10.553 1.00 83.06 95 ILE A O 1
ATOM 743 N N . ASP A 1 96 ? -11.235 -3.892 11.390 1.00 81.81 96 ASP A N 1
ATOM 744 C CA . ASP A 1 96 ? -10.613 -2.866 10.555 1.00 81.81 96 ASP A CA 1
ATOM 745 C C . ASP A 1 96 ? -9.124 -2.685 10.912 1.00 81.81 96 ASP A C 1
ATOM 747 O O . ASP A 1 96 ? -8.290 -2.594 10.017 1.00 81.81 96 ASP A O 1
ATOM 751 N N . ALA A 1 97 ? -8.758 -2.749 12.199 1.00 81.25 97 ALA A N 1
ATOM 752 C CA . ALA A 1 97 ? -7.358 -2.730 12.628 1.00 81.25 97 ALA A CA 1
ATOM 753 C C . ALA A 1 97 ? -6.564 -3.960 12.148 1.00 81.25 97 ALA A C 1
ATOM 755 O O . ALA A 1 97 ? -5.402 -3.827 11.768 1.00 81.25 97 ALA A O 1
ATOM 756 N N . LEU A 1 98 ? -7.178 -5.150 12.127 1.00 85.88 98 LEU A N 1
ATOM 757 C CA . LEU A 1 98 ? -6.563 -6.348 11.547 1.00 85.88 98 LEU A CA 1
ATOM 758 C C . LEU A 1 98 ? -6.352 -6.194 10.040 1.00 85.88 98 LEU A C 1
ATOM 760 O O . LEU A 1 98 ? -5.285 -6.541 9.546 1.00 85.88 98 LEU A O 1
ATOM 764 N N . LEU A 1 99 ? -7.329 -5.640 9.316 1.00 85.81 99 LEU A N 1
ATOM 765 C CA . LEU A 1 99 ? -7.192 -5.358 7.886 1.00 85.81 99 LEU A CA 1
ATOM 766 C C . LEU A 1 99 ? -6.058 -4.362 7.610 1.00 85.81 99 LEU A C 1
ATOM 768 O O . LEU A 1 99 ? -5.263 -4.607 6.708 1.00 85.81 99 LEU A O 1
ATOM 772 N N . CYS A 1 100 ? -5.927 -3.303 8.418 1.00 85.44 100 CYS A N 1
ATOM 773 C CA . CYS A 1 100 ? -4.772 -2.402 8.366 1.00 85.44 100 CYS A CA 1
ATOM 774 C C . CYS A 1 100 ? -3.455 -3.150 8.583 1.00 85.44 100 CYS A C 1
ATOM 776 O O . CYS A 1 100 ? -2.508 -2.958 7.832 1.00 85.44 100 CYS A O 1
ATOM 778 N N . ALA A 1 101 ? -3.382 -4.007 9.605 1.00 86.19 101 ALA A N 1
ATOM 779 C CA . ALA A 1 101 ? -2.161 -4.749 9.904 1.00 86.19 101 ALA A CA 1
ATOM 780 C C . ALA A 1 101 ? -1.770 -5.695 8.756 1.00 86.19 101 ALA A C 1
ATOM 782 O O . ALA A 1 101 ? -0.602 -5.754 8.381 1.00 86.19 101 ALA A O 1
ATOM 783 N N . VAL A 1 102 ? -2.744 -6.399 8.169 1.00 89.56 102 VAL A N 1
ATOM 784 C CA . VAL A 1 102 ? -2.531 -7.267 7.001 1.00 89.56 102 VAL A CA 1
ATOM 785 C C . VAL A 1 102 ? -2.048 -6.460 5.796 1.00 89.56 102 VAL A C 1
ATOM 787 O O . VAL A 1 102 ? -1.124 -6.889 5.111 1.00 89.56 102 VAL A O 1
ATOM 790 N N . GLU A 1 103 ? -2.633 -5.289 5.551 1.00 88.12 103 GLU A N 1
ATOM 791 C CA . GLU A 1 103 ? -2.236 -4.404 4.454 1.00 88.12 103 GLU A CA 1
ATOM 792 C C . GLU A 1 103 ? -0.807 -3.876 4.626 1.00 88.12 103 GLU A C 1
ATOM 794 O O . GLU A 1 103 ? -0.010 -3.974 3.695 1.00 88.12 103 GLU A O 1
ATOM 799 N N . VAL A 1 104 ? -0.437 -3.443 5.834 1.00 86.81 104 VAL A N 1
ATOM 800 C CA . VAL A 1 104 ? 0.933 -3.016 6.154 1.00 86.81 104 VAL A CA 1
ATOM 801 C C . VAL A 1 104 ? 1.930 -4.166 5.982 1.00 86.81 104 VAL A C 1
ATOM 803 O O . VAL A 1 104 ? 2.995 -3.970 5.402 1.00 86.81 104 VAL A O 1
ATOM 806 N N . LEU A 1 105 ? 1.599 -5.382 6.430 1.00 88.88 105 LEU A N 1
ATOM 807 C CA . LEU A 1 105 ? 2.461 -6.556 6.239 1.00 88.88 105 LEU A CA 1
ATOM 808 C C . LEU A 1 105 ? 2.636 -6.908 4.757 1.00 88.88 105 LEU A C 1
ATOM 810 O O . LEU A 1 105 ? 3.754 -7.188 4.316 1.00 88.88 105 LEU A O 1
ATOM 814 N N . ALA A 1 106 ? 1.554 -6.865 3.979 1.00 87.19 106 ALA A N 1
ATOM 815 C CA . ALA A 1 106 ? 1.606 -7.079 2.539 1.00 87.19 106 ALA A CA 1
ATOM 816 C C . ALA A 1 106 ? 2.459 -6.003 1.849 1.00 87.19 106 ALA A C 1
ATOM 818 O O . ALA A 1 106 ? 3.271 -6.326 0.981 1.00 87.19 106 ALA A O 1
ATOM 819 N N . PHE A 1 107 ? 2.337 -4.743 2.269 1.00 86.25 107 PHE A N 1
ATOM 820 C CA . PHE A 1 107 ? 3.159 -3.651 1.761 1.00 86.25 107 PHE A CA 1
ATOM 821 C C . PHE A 1 107 ? 4.644 -3.844 2.102 1.00 86.25 107 PHE A C 1
ATOM 823 O O . PHE A 1 107 ? 5.490 -3.703 1.223 1.00 86.25 107 PHE A O 1
ATOM 830 N N . CYS A 1 108 ? 4.986 -4.258 3.326 1.00 87.25 108 CYS A N 1
ATOM 831 C CA . CYS A 1 108 ? 6.367 -4.603 3.683 1.00 87.25 108 CYS A CA 1
ATOM 832 C C . CYS A 1 108 ? 6.930 -5.721 2.791 1.00 87.25 108 CYS A C 1
ATOM 834 O O . CYS A 1 108 ? 8.075 -5.641 2.348 1.00 87.25 108 CYS A O 1
ATOM 836 N N . SER A 1 109 ? 6.121 -6.743 2.489 1.00 87.62 109 SER A N 1
ATOM 837 C CA . SER A 1 109 ? 6.497 -7.819 1.563 1.00 87.62 109 SER A CA 1
ATOM 838 C C . SER A 1 109 ? 6.727 -7.302 0.137 1.00 87.62 109 SER A C 1
ATOM 840 O O . SER A 1 109 ? 7.706 -7.680 -0.506 1.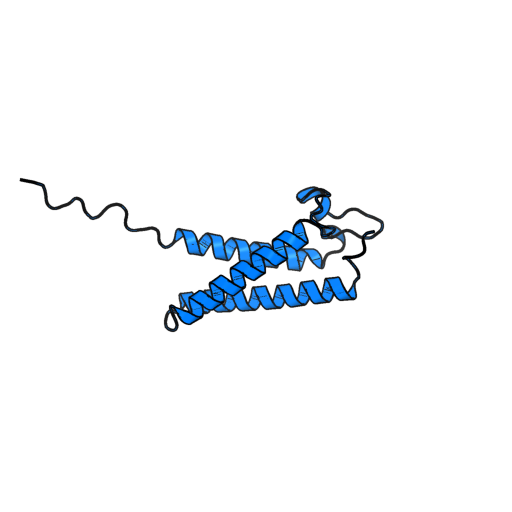00 87.62 109 SER A O 1
ATOM 842 N N . PHE A 1 110 ? 5.880 -6.385 -0.336 1.00 84.00 110 PHE A N 1
ATOM 843 C CA . PHE A 1 110 ? 6.036 -5.717 -1.628 1.00 84.00 110 PHE A CA 1
ATOM 844 C C . PHE A 1 110 ? 7.316 -4.875 -1.702 1.00 84.00 110 PHE A C 1
ATOM 846 O O . PHE A 1 110 ? 8.073 -5.002 -2.661 1.00 84.00 110 PHE A O 1
ATOM 853 N N . VAL A 1 111 ? 7.604 -4.072 -0.672 1.00 83.44 111 VAL A N 1
ATOM 854 C CA . VAL A 1 111 ? 8.841 -3.279 -0.584 1.00 83.44 111 VAL A CA 1
ATOM 855 C C . VAL A 1 111 ? 10.067 -4.188 -0.576 1.00 83.44 111 VAL A C 1
ATOM 857 O O . VAL A 1 111 ? 11.003 -3.951 -1.335 1.00 83.44 111 VAL A O 1
ATOM 860 N N . TYR A 1 112 ? 10.056 -5.258 0.225 1.00 84.62 112 TYR A N 1
ATOM 861 C CA . TYR A 1 112 ? 11.141 -6.241 0.242 1.00 84.62 112 TYR A CA 1
ATOM 862 C C . TYR A 1 112 ? 11.373 -6.855 -1.142 1.00 84.62 112 TYR A C 1
ATOM 864 O O . TYR A 1 112 ? 12.514 -6.956 -1.595 1.00 84.62 112 TYR A O 1
ATOM 872 N N . ARG A 1 113 ? 10.296 -7.225 -1.842 1.00 80.44 113 ARG A N 1
ATOM 873 C CA . ARG A 1 113 ? 10.380 -7.742 -3.207 1.00 80.44 113 ARG A CA 1
ATOM 874 C C . ARG A 1 113 ? 11.004 -6.718 -4.143 1.00 80.44 113 ARG A C 1
ATOM 876 O O . ARG A 1 113 ? 11.996 -7.036 -4.772 1.00 80.44 113 ARG A O 1
ATOM 883 N N . ILE A 1 114 ? 10.503 -5.489 -4.167 1.00 77.06 114 ILE A N 1
ATOM 884 C CA . ILE A 1 114 ? 11.060 -4.422 -5.003 1.00 77.06 114 ILE A CA 1
ATOM 885 C C . ILE A 1 114 ? 12.561 -4.208 -4.749 1.00 77.06 114 ILE A C 1
ATOM 887 O O . ILE A 1 114 ? 13.329 -4.086 -5.704 1.00 77.06 114 ILE A O 1
ATOM 891 N N . LEU A 1 115 ? 12.979 -4.180 -3.479 1.00 79.06 115 LEU A N 1
ATOM 892 C CA . LEU A 1 115 ? 14.381 -3.996 -3.094 1.00 79.06 115 LEU A CA 1
ATOM 893 C C . LEU A 1 115 ? 15.264 -5.177 -3.518 1.00 79.06 115 LEU A C 1
ATOM 895 O O . LEU A 1 115 ? 16.432 -4.979 -3.833 1.00 79.06 115 LEU A O 1
ATOM 899 N N . THR A 1 116 ? 14.724 -6.397 -3.521 1.00 77.94 116 THR A N 1
ATOM 900 C CA . THR A 1 116 ? 15.473 -7.615 -3.874 1.00 77.94 116 THR A CA 1
ATOM 901 C C . THR A 1 116 ? 15.473 -7.914 -5.368 1.00 77.94 116 THR A C 1
ATOM 903 O O . THR A 1 116 ? 16.453 -8.450 -5.877 1.00 77.94 116 THR A O 1
ATOM 906 N N . THR A 1 117 ? 14.406 -7.568 -6.087 1.00 67.38 117 THR A N 1
ATOM 907 C CA . THR A 1 117 ? 14.288 -7.797 -7.531 1.00 67.38 117 THR A CA 1
ATOM 908 C C . THR A 1 117 ? 14.811 -6.631 -8.365 1.00 67.38 117 THR A C 1
ATOM 910 O O . THR A 1 117 ? 14.853 -6.755 -9.585 1.00 67.38 117 THR A O 1
ATOM 913 N N . GLY A 1 118 ? 15.186 -5.505 -7.745 1.00 60.16 118 GLY A N 1
ATOM 914 C CA . GLY A 1 118 ? 15.704 -4.331 -8.455 1.00 60.16 118 GLY A CA 1
ATOM 915 C C . GLY A 1 118 ? 14.681 -3.692 -9.399 1.00 60.16 118 GLY A C 1
ATOM 916 O O . GLY A 1 118 ? 15.050 -2.953 -10.296 1.00 60.16 118 GLY A O 1
ATOM 917 N N . VAL A 1 119 ? 13.384 -3.953 -9.209 1.00 58.88 119 VAL A N 1
ATOM 918 C CA . VAL A 1 119 ? 12.296 -3.517 -10.114 1.00 58.88 119 VAL A CA 1
ATOM 919 C C . VAL A 1 119 ? 12.090 -1.988 -10.112 1.00 58.88 119 VAL A C 1
ATOM 921 O O . VAL A 1 119 ? 11.348 -1.454 -10.934 1.00 58.88 119 VAL A O 1
ATOM 924 N N . LEU A 1 120 ? 12.769 -1.266 -9.213 1.00 53.84 120 LEU A N 1
ATOM 925 C CA . LEU A 1 120 ? 12.872 0.197 -9.250 1.00 53.84 120 LEU A CA 1
ATOM 926 C C . LEU A 1 120 ? 13.894 0.713 -10.274 1.00 53.84 120 LEU A C 1
ATOM 928 O O . LEU A 1 120 ? 13.751 1.852 -10.717 1.00 53.84 120 LEU A O 1
ATOM 932 N N . ASP A 1 121 ? 14.862 -0.109 -10.688 1.00 43.41 121 ASP A N 1
ATOM 933 C CA . ASP A 1 121 ? 15.797 0.199 -11.771 1.00 43.41 121 ASP A CA 1
ATOM 934 C C . ASP A 1 121 ? 15.178 -0.208 -13.113 1.00 43.41 121 ASP A C 1
ATOM 936 O O . ASP A 1 121 ? 15.524 -1.209 -13.734 1.00 43.41 121 ASP A O 1
ATOM 940 N N . PHE A 1 122 ? 14.226 0.596 -13.577 1.00 46.47 122 PHE A N 1
ATOM 941 C CA . PHE A 1 122 ? 13.976 0.717 -15.014 1.00 46.47 122 PHE A CA 1
ATOM 942 C C . PHE A 1 122 ? 14.335 2.134 -15.460 1.00 46.47 122 PHE A C 1
ATOM 944 O O . PHE A 1 122 ? 13.477 2.915 -15.908 1.00 46.47 122 PHE A O 1
ATOM 951 N N . GLY A 1 123 ? 15.620 2.438 -15.255 1.00 41.00 123 GLY A N 1
ATOM 952 C CA . GLY A 1 123 ? 16.451 3.271 -16.117 1.00 41.00 123 GLY A CA 1
ATOM 953 C C . GLY A 1 123 ? 17.379 2.362 -16.911 1.00 41.00 123 GLY A C 1
ATOM 954 O O . GLY A 1 123 ? 18.013 1.499 -16.270 1.00 41.00 123 GLY A O 1
#

Secondary structure (DSSP, 8-state):
---TT--SSS---SSHHHHHHHHHHHHHHHHHHHHTSHHHHEETTEE-HHHHHH-S-EETTEEHHHHHHHHHHHHHHHHHHHHHHH-TT-HHHHHHHHHHHHHHHHHHHHHHHHHHHTTT---

Foldseek 3Di:
DDDPDPPPPPPDDPPPVVVVLVVLLVVLLVVLVCCVDCQALPDPVDDHVVCVVQPCDDDPLHRPNLVSLVVSLVVLLVVLVVLCVPPVDDPVNVVSNVSNVVSVVSVVVSVVCCVVVVSSPPD

Sequence (123 aa):
MPIPGQWSILQDTPTQKFTGFRCIIGFNLVRIALSWSAWFEGNATRVGAVDHLFGSFRLGGFRADVVWLVLSTLAIALAGLLSLLKVRNSQKARIDALLCAVEVLAFCSFVYRILTTGVLDFG

pLDDT: mean 72.57, std 13.09, range [41.0, 89.56]

Radius of gyration: 19.9 Å; chains: 1; bounding box: 64×38×45 Å